Protein AF-A0A103EAW5-F1 (afdb_monomer_lite)

pLDDT: mean 71.02, std 15.76, range [35.91, 89.06]

Radius of gyration: 14.24 Å; chains: 1; bounding box: 38×32×38 Å

Foldseek 3Di:
DPCPDPLLVVLLVLLLVLCVVQQDQPCPPDDPDRFRQGPCPVVSLVVSQVVNCVSLVHRDDSPQQPDDPGDRDSVRNSVSNSVSSCVVSVVPPD

Secondary structure (DSSP, 8-state):
------HHHHHHHHHHHHHHHH------SSSS---------HHHHHHHHHHHHHHHTSPPPHHHHSPTT--SSHHHHHHHHHHHHHHHHT----

Structure (mmCIF, N/CA/C/O backbone):
data_AF-A0A103EAW5-F1
#
_entry.id   AF-A0A103EAW5-F1
#
loop_
_atom_site.group_PDB
_atom_site.id
_atom_site.type_symbol
_atom_site.label_atom_id
_atom_site.label_alt_id
_atom_site.label_comp_id
_atom_site.label_asym_id
_atom_site.label_entity_id
_atom_site.label_seq_id
_atom_site.pdbx_PDB_ins_code
_atom_site.Cartn_x
_atom_site.Cartn_y
_atom_site.Cartn_z
_atom_site.occupancy
_atom_site.B_iso_or_equiv
_atom_site.auth_seq_id
_atom_site.auth_comp_id
_atom_site.auth_asym_id
_atom_site.auth_atom_id
_atom_site.pdbx_PDB_model_num
ATOM 1 N N . MET A 1 1 ? -1.487 -22.010 18.677 1.00 39.66 1 MET A N 1
ATOM 2 C CA . MET A 1 1 ? -0.498 -21.202 17.942 1.00 39.66 1 MET A CA 1
ATOM 3 C C . MET A 1 1 ? -1.337 -20.272 17.095 1.00 39.66 1 MET A C 1
ATOM 5 O O . MET A 1 1 ? -1.771 -20.662 16.023 1.00 39.66 1 MET A O 1
ATOM 9 N N . GLU A 1 2 ? -1.769 -19.160 17.685 1.00 47.19 2 GLU A N 1
ATOM 10 C CA . GLU A 1 2 ? -2.500 -18.113 16.964 1.00 47.19 2 GLU A CA 1
ATOM 11 C C . GLU A 1 2 ? -1.446 -17.124 16.479 1.00 47.19 2 GLU A C 1
ATOM 13 O O . GLU A 1 2 ? -1.199 -16.092 17.092 1.00 47.19 2 GLU A O 1
ATOM 18 N N . ASP A 1 3 ? -0.745 -17.512 15.418 1.00 45.31 3 ASP A N 1
ATOM 19 C CA . ASP A 1 3 ? 0.182 -16.644 14.700 1.00 45.31 3 ASP A CA 1
ATOM 20 C C . ASP A 1 3 ? -0.632 -15.707 13.800 1.00 45.31 3 ASP A C 1
ATOM 22 O O . ASP A 1 3 ? -0.616 -15.798 12.575 1.00 45.31 3 ASP A O 1
ATOM 26 N N . SER A 1 4 ? -1.398 -14.809 14.419 1.00 56.09 4 SER A N 1
ATOM 27 C CA . SER A 1 4 ? -1.918 -13.637 13.721 1.00 56.09 4 SER A CA 1
ATOM 28 C C . SER A 1 4 ? -0.734 -12.702 13.495 1.00 56.09 4 SER A C 1
ATOM 30 O O . SER A 1 4 ? -0.381 -11.917 14.375 1.00 56.09 4 SER A O 1
ATOM 32 N N . GLN A 1 5 ? -0.065 -12.837 12.347 1.00 60.91 5 GLN A N 1
ATOM 33 C CA . GLN A 1 5 ? 1.032 -11.949 11.967 1.00 60.91 5 GLN A CA 1
ATOM 34 C C . GLN A 1 5 ? 0.569 -10.481 12.050 1.00 60.91 5 GLN A C 1
ATOM 36 O O . GLN A 1 5 ? -0.539 -10.171 11.593 1.00 60.91 5 GLN A O 1
ATOM 41 N N . PRO A 1 6 ? 1.378 -9.564 12.617 1.00 80.81 6 PRO A N 1
ATOM 42 C CA . PRO A 1 6 ? 1.033 -8.148 12.690 1.00 80.81 6 PRO A CA 1
ATOM 43 C C . PRO A 1 6 ? 0.697 -7.604 11.298 1.00 80.81 6 PRO A C 1
ATOM 45 O O . PRO A 1 6 ? 1.352 -7.957 10.318 1.00 80.81 6 PRO A O 1
ATOM 48 N N . ILE A 1 7 ? -0.308 -6.726 11.219 1.00 82.69 7 ILE A N 1
ATOM 49 C CA . ILE A 1 7 ? -0.788 -6.107 9.967 1.00 82.69 7 ILE A CA 1
ATOM 50 C C . ILE A 1 7 ? 0.379 -5.540 9.143 1.00 82.69 7 ILE A C 1
ATOM 52 O O . ILE A 1 7 ? 0.422 -5.719 7.932 1.00 82.69 7 ILE A O 1
ATOM 56 N N . THR A 1 8 ? 1.378 -4.960 9.809 1.00 84.81 8 THR A N 1
ATOM 57 C CA . THR A 1 8 ? 2.623 -4.482 9.197 1.00 84.81 8 THR A CA 1
ATOM 58 C C . THR A 1 8 ? 3.336 -5.556 8.374 1.00 84.81 8 THR A C 1
ATOM 60 O O . THR A 1 8 ? 3.664 -5.308 7.222 1.00 84.81 8 THR A O 1
ATOM 63 N N . GLN A 1 9 ? 3.518 -6.771 8.904 1.00 86.06 9 GLN A N 1
ATOM 64 C CA . GLN A 1 9 ? 4.180 -7.854 8.164 1.00 86.06 9 GLN A CA 1
ATOM 65 C C . GLN A 1 9 ? 3.361 -8.323 6.959 1.00 86.06 9 GLN A C 1
ATOM 67 O O . GLN A 1 9 ? 3.936 -8.724 5.950 1.00 86.06 9 GLN A O 1
ATOM 72 N N . GLN A 1 10 ? 2.030 -8.286 7.055 1.00 86.38 10 GLN A N 1
ATOM 73 C CA . GLN A 1 10 ? 1.157 -8.645 5.936 1.00 86.38 10 GLN A CA 1
ATOM 74 C C . GL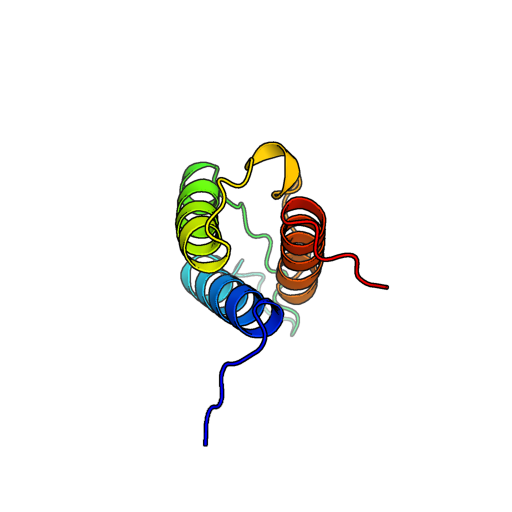N A 1 10 ? 1.271 -7.611 4.808 1.00 86.38 10 GLN A C 1
ATOM 76 O O . GLN A 1 10 ? 1.435 -7.983 3.648 1.00 86.38 10 GLN A O 1
ATOM 81 N N . ILE A 1 11 ? 1.271 -6.322 5.162 1.00 86.62 11 ILE A N 1
ATOM 82 C CA . ILE A 1 11 ? 1.488 -5.215 4.224 1.00 86.62 11 ILE A CA 1
ATOM 83 C C . ILE A 1 11 ? 2.861 -5.351 3.554 1.00 86.62 11 ILE A C 1
ATOM 85 O O . ILE A 1 11 ? 2.946 -5.361 2.328 1.00 86.62 11 ILE A O 1
ATOM 89 N N . GLU A 1 12 ? 3.932 -5.521 4.334 1.00 89.06 12 GLU A N 1
ATOM 90 C CA . GLU A 1 12 ? 5.295 -5.666 3.808 1.00 89.06 12 GLU A CA 1
ATOM 91 C C . GLU A 1 12 ? 5.430 -6.862 2.858 1.00 89.06 12 GLU A C 1
ATOM 93 O O . GLU A 1 12 ? 6.080 -6.751 1.817 1.00 89.06 12 GLU A O 1
ATOM 98 N N . ALA A 1 13 ? 4.790 -7.992 3.177 1.00 87.56 13 ALA A N 1
ATOM 99 C CA . ALA A 1 13 ? 4.792 -9.177 2.326 1.00 87.56 13 ALA A CA 1
ATOM 100 C C . ALA A 1 13 ? 4.095 -8.921 0.980 1.00 87.56 13 ALA A C 1
ATOM 102 O O . ALA A 1 13 ? 4.658 -9.255 -0.064 1.00 87.56 13 ALA A O 1
ATOM 103 N N . VAL A 1 14 ? 2.918 -8.283 0.988 1.00 87.56 14 VAL A N 1
ATOM 104 C CA . VAL A 1 14 ? 2.189 -7.930 -0.244 1.00 87.56 14 VAL A CA 1
ATOM 105 C C . VAL A 1 14 ? 2.981 -6.941 -1.090 1.00 87.56 14 VAL A C 1
ATOM 107 O O . VAL A 1 14 ? 3.132 -7.154 -2.290 1.00 87.56 14 VAL A O 1
ATOM 110 N N . LEU A 1 15 ? 3.545 -5.899 -0.477 1.00 86.00 15 LEU A N 1
ATOM 111 C CA . LEU A 1 15 ? 4.367 -4.910 -1.177 1.00 86.00 15 LEU A CA 1
ATOM 112 C C . LEU A 1 15 ? 5.633 -5.539 -1.766 1.00 86.00 15 LEU A C 1
ATOM 114 O O . LEU A 1 15 ? 6.022 -5.226 -2.890 1.00 86.00 15 LEU A O 1
ATOM 118 N N . SER A 1 16 ? 6.263 -6.446 -1.020 1.00 86.00 16 SER A N 1
ATOM 119 C CA . SER A 1 16 ? 7.447 -7.172 -1.467 1.00 86.00 16 SER A CA 1
ATOM 120 C C . SER A 1 16 ? 7.151 -8.061 -2.670 1.00 86.00 16 SER A C 1
ATOM 122 O O . SER A 1 16 ? 7.928 -8.044 -3.626 1.00 86.00 16 SER A O 1
ATOM 124 N N . GLN A 1 17 ? 6.043 -8.806 -2.631 1.00 83.88 17 GLN A N 1
ATOM 125 C CA . GLN A 1 17 ? 5.614 -9.664 -3.734 1.00 83.88 17 GLN A CA 1
ATOM 126 C C . GLN A 1 17 ? 5.230 -8.831 -4.954 1.00 83.88 17 GLN A C 1
ATOM 128 O O . GLN A 1 17 ? 5.691 -9.099 -6.055 1.00 83.88 17 GLN A O 1
ATOM 133 N N . PHE A 1 18 ? 4.449 -7.772 -4.749 1.00 82.06 18 PHE A N 1
ATOM 134 C CA . PHE A 1 18 ? 4.048 -6.870 -5.818 1.00 82.06 18 PHE A CA 1
ATOM 135 C C . PHE A 1 18 ? 5.258 -6.242 -6.520 1.00 82.06 18 PHE A C 1
ATOM 137 O O . PHE A 1 18 ? 5.280 -6.175 -7.747 1.00 82.06 18 PHE A O 1
ATOM 144 N N . TRP A 1 19 ? 6.277 -5.823 -5.763 1.00 79.06 19 TRP A N 1
ATOM 145 C CA . TRP A 1 19 ? 7.526 -5.340 -6.344 1.00 79.06 19 TRP A CA 1
ATOM 146 C C . TRP A 1 19 ? 8.230 -6.421 -7.164 1.00 79.06 19 TRP A C 1
ATOM 148 O O . TRP A 1 19 ? 8.714 -6.124 -8.243 1.00 79.06 19 TRP A O 1
ATOM 158 N N . ASP A 1 20 ? 8.284 -7.660 -6.681 1.00 78.00 20 ASP A N 1
ATOM 159 C CA . ASP A 1 20 ? 8.912 -8.772 -7.408 1.00 78.00 20 ASP A CA 1
ATOM 160 C C . ASP A 1 20 ? 8.210 -9.059 -8.748 1.00 78.00 20 ASP A C 1
ATOM 162 O O . ASP A 1 20 ? 8.869 -9.246 -9.767 1.00 78.00 20 ASP A O 1
ATOM 166 N N . ASP A 1 21 ? 6.875 -9.008 -8.759 1.00 77.25 21 ASP A N 1
ATOM 167 C CA . ASP A 1 21 ? 6.049 -9.238 -9.950 1.00 77.25 21 ASP A CA 1
ATOM 168 C C . ASP A 1 21 ? 6.055 -8.063 -10.947 1.00 77.25 21 ASP A C 1
ATOM 170 O O . ASP A 1 21 ? 5.899 -8.275 -12.150 1.00 77.25 21 ASP A O 1
ATOM 174 N N . ASN A 1 22 ? 6.200 -6.819 -10.470 1.00 72.69 22 ASN A N 1
ATOM 175 C CA . ASN A 1 22 ? 6.006 -5.614 -11.293 1.00 72.69 22 ASN A CA 1
ATOM 176 C C . ASN A 1 22 ? 7.289 -4.820 -11.564 1.00 72.69 22 ASN A C 1
ATOM 178 O O . ASN A 1 22 ? 7.309 -4.000 -12.486 1.00 72.69 22 ASN A O 1
ATOM 182 N N . ALA A 1 23 ? 8.355 -5.010 -10.785 1.00 66.94 23 ALA A N 1
ATOM 183 C CA . ALA A 1 23 ? 9.612 -4.319 -11.030 1.00 66.94 23 ALA A CA 1
ATOM 184 C C . ALA A 1 23 ? 10.271 -4.903 -12.280 1.00 66.94 23 ALA A C 1
ATOM 186 O O . ALA A 1 23 ? 10.755 -6.033 -12.296 1.00 66.94 23 ALA A O 1
ATOM 187 N N . ILE A 1 24 ? 10.310 -4.104 -13.343 1.00 59.69 24 ILE A N 1
ATOM 188 C CA . ILE A 1 24 ? 11.049 -4.457 -14.549 1.00 59.69 24 ILE A CA 1
ATOM 189 C C . ILE A 1 24 ? 12.542 -4.292 -14.230 1.00 59.69 24 ILE A C 1
ATOM 191 O O . ILE A 1 24 ? 12.954 -3.187 -13.865 1.00 59.69 24 ILE A O 1
ATOM 195 N N . PRO A 1 25 ? 13.373 -5.342 -14.363 1.00 53.66 25 PRO A N 1
ATOM 196 C CA . PRO A 1 25 ? 14.813 -5.183 -14.257 1.00 53.66 25 PRO A CA 1
ATOM 197 C C . PRO A 1 25 ? 15.270 -4.276 -15.401 1.00 53.66 25 PRO A C 1
ATOM 199 O O . PRO A 1 25 ? 15.141 -4.620 -16.578 1.00 53.66 25 PRO A O 1
ATOM 202 N N . VAL A 1 26 ? 15.776 -3.091 -15.070 1.00 51.53 26 VAL A N 1
ATOM 203 C CA . VAL A 1 26 ? 16.442 -2.245 -16.056 1.00 51.53 26 VAL A CA 1
ATOM 204 C C . VAL A 1 26 ? 17.782 -2.915 -16.337 1.00 51.53 26 VAL A C 1
ATOM 206 O O . VAL A 1 26 ? 18.660 -2.934 -15.477 1.00 51.53 26 VAL A O 1
ATOM 209 N N . ASP A 1 27 ? 17.905 -3.534 -17.512 1.00 43.97 27 ASP A N 1
ATOM 210 C CA . ASP A 1 27 ? 19.121 -4.199 -17.986 1.00 43.97 27 ASP A CA 1
ATOM 211 C C . ASP A 1 27 ? 20.214 -3.139 -18.221 1.00 43.97 27 ASP A C 1
ATOM 213 O O . ASP A 1 27 ? 20.443 -2.647 -19.327 1.00 43.97 27 ASP A O 1
ATOM 217 N N . SER A 1 28 ? 20.838 -2.698 -17.133 1.00 42.22 28 SER A N 1
ATOM 218 C CA . SER A 1 28 ? 22.028 -1.863 -17.152 1.00 42.22 28 SER A CA 1
ATOM 219 C C . SER A 1 28 ? 23.209 -2.815 -17.149 1.00 42.22 28 SER A C 1
ATOM 221 O O . SER A 1 28 ? 23.610 -3.340 -16.115 1.00 42.22 28 SER A O 1
ATOM 223 N N . SER A 1 29 ? 23.707 -3.097 -18.346 1.00 43.28 29 SER A N 1
ATOM 224 C CA . SER A 1 29 ? 24.904 -3.889 -18.615 1.00 43.28 29 SER A CA 1
ATOM 225 C C . SER A 1 29 ? 25.972 -3.780 -17.515 1.00 43.28 29 SER A C 1
ATOM 227 O O . SER A 1 29 ? 26.587 -2.732 -17.355 1.00 43.28 29 SER A O 1
ATOM 229 N N . ALA A 1 30 ? 26.214 -4.911 -16.846 1.00 49.47 30 ALA A N 1
ATOM 230 C CA . ALA A 1 30 ? 27.430 -5.256 -16.112 1.00 49.47 30 ALA A CA 1
ATOM 231 C C . ALA A 1 30 ? 27.925 -4.245 -15.057 1.00 49.47 30 ALA A C 1
ATOM 233 O O . ALA A 1 30 ? 28.980 -3.654 -15.243 1.00 49.47 30 ALA A O 1
ATOM 234 N N . ASP A 1 31 ? 27.223 -4.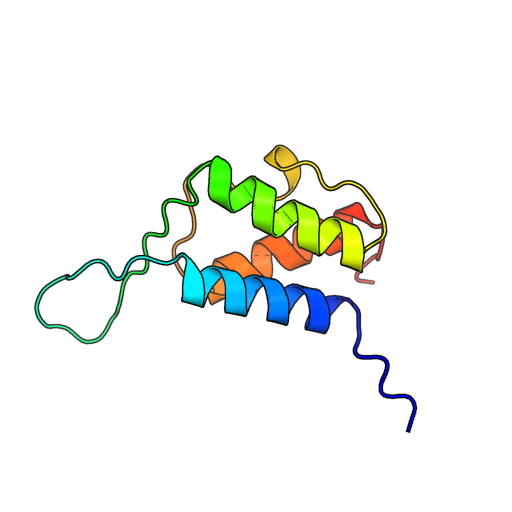119 -13.930 1.00 44.66 31 ASP A N 1
ATOM 235 C CA . ASP A 1 31 ? 27.838 -3.952 -12.601 1.00 44.66 31 ASP A CA 1
ATOM 236 C C . ASP A 1 31 ? 26.770 -4.228 -11.522 1.00 44.66 31 ASP A C 1
ATOM 238 O O . ASP A 1 31 ? 25.580 -4.024 -11.753 1.00 44.66 31 ASP A O 1
ATOM 242 N N . GLU A 1 32 ? 27.165 -4.782 -10.379 1.00 47.50 32 GLU A N 1
ATOM 243 C CA . GLU A 1 32 ? 26.320 -5.491 -9.399 1.00 47.50 32 GLU A CA 1
ATOM 244 C C . GLU A 1 32 ? 25.373 -4.604 -8.557 1.00 47.50 32 GLU A C 1
ATOM 246 O O . GLU A 1 32 ? 25.285 -4.732 -7.336 1.00 47.50 32 GLU A O 1
ATOM 251 N N . THR A 1 33 ? 24.599 -3.706 -9.159 1.00 41.88 33 THR A N 1
ATOM 252 C CA . THR A 1 33 ? 23.515 -3.013 -8.447 1.00 41.88 33 THR A CA 1
ATOM 253 C C . THR A 1 33 ? 22.340 -2.804 -9.389 1.00 41.88 33 THR A C 1
ATOM 255 O O . THR A 1 33 ? 22.343 -1.915 -10.232 1.00 41.88 33 THR A O 1
ATOM 258 N N . LEU A 1 34 ? 21.330 -3.668 -9.263 1.00 46.56 34 LEU A N 1
ATOM 259 C CA . LEU A 1 34 ? 20.067 -3.523 -9.980 1.00 46.56 34 LEU A CA 1
ATOM 260 C C . LEU A 1 34 ? 19.358 -2.267 -9.447 1.00 46.56 34 LEU A C 1
ATOM 262 O O . LEU A 1 34 ? 18.705 -2.311 -8.406 1.00 46.56 34 LEU A O 1
ATOM 266 N N . GLU A 1 35 ? 19.522 -1.137 -10.136 1.00 43.69 35 GLU A N 1
ATOM 267 C CA . GLU A 1 35 ? 18.691 0.052 -9.935 1.00 43.69 35 GLU A CA 1
ATOM 268 C C . GLU A 1 35 ? 17.288 -0.255 -10.467 1.00 43.69 35 GLU A C 1
ATOM 270 O O . GLU A 1 35 ? 16.997 -0.180 -11.663 1.00 43.69 35 GLU A O 1
ATOM 275 N N . TYR A 1 36 ? 16.409 -0.662 -9.557 1.00 51.00 36 TYR A N 1
ATOM 276 C CA . TYR A 1 36 ? 15.002 -0.889 -9.841 1.00 51.00 36 TYR A CA 1
ATOM 277 C C . TYR A 1 36 ? 14.282 0.458 -9.936 1.00 51.00 36 TYR A C 1
ATOM 279 O O . TYR A 1 36 ? 13.627 0.903 -8.997 1.00 51.00 36 TYR A O 1
ATOM 287 N N . MET A 1 37 ? 14.369 1.110 -11.093 1.00 48.84 37 MET A N 1
ATOM 288 C CA . MET A 1 37 ? 13.436 2.180 -11.427 1.00 48.84 37 MET A CA 1
ATOM 289 C C . MET A 1 37 ? 12.094 1.511 -11.736 1.00 48.84 37 MET A C 1
ATOM 291 O O . MET A 1 37 ? 11.849 1.113 -12.869 1.00 48.84 37 MET A O 1
ATOM 295 N N . ALA A 1 38 ? 11.243 1.308 -10.731 1.00 52.28 38 ALA A N 1
ATOM 296 C CA . ALA A 1 38 ? 9.883 0.841 -10.972 1.00 52.28 38 ALA A CA 1
ATOM 297 C C . ALA A 1 38 ? 9.037 2.049 -11.412 1.00 52.28 38 ALA A C 1
ATOM 299 O O . ALA A 1 38 ? 8.666 2.866 -10.558 1.00 52.28 38 ALA A O 1
ATOM 300 N N . PRO A 1 39 ? 8.690 2.211 -12.708 1.00 50.69 39 PRO A N 1
ATOM 301 C CA . PRO A 1 39 ? 7.497 2.959 -13.033 1.00 50.69 39 PRO A CA 1
ATOM 302 C C . PRO A 1 39 ? 6.349 2.147 -12.441 1.00 50.69 39 PRO A C 1
ATOM 304 O O . PRO A 1 39 ? 5.903 1.155 -13.009 1.00 50.69 39 PRO A O 1
ATOM 307 N N . LEU A 1 40 ? 5.905 2.532 -11.248 1.00 56.59 40 LEU A N 1
ATOM 308 C CA . LEU A 1 40 ? 4.599 2.129 -10.757 1.00 56.59 40 LEU A CA 1
ATOM 309 C C . LEU A 1 40 ? 3.595 2.791 -11.688 1.00 56.59 40 LEU A C 1
ATOM 311 O O . LEU A 1 40 ? 3.134 3.909 -11.439 1.00 56.59 40 LEU A O 1
ATOM 315 N N . ASP A 1 41 ? 3.349 2.147 -12.824 1.00 58.03 41 ASP A N 1
ATOM 316 C CA . ASP A 1 41 ? 2.325 2.568 -13.752 1.00 58.03 41 ASP A CA 1
ATOM 317 C C . ASP A 1 41 ? 1.031 2.704 -12.950 1.00 58.03 41 ASP A C 1
ATOM 319 O O . ASP A 1 41 ? 0.746 1.923 -12.035 1.00 58.03 41 ASP A O 1
ATOM 323 N N . SER A 1 42 ? 0.260 3.754 -13.232 1.00 52.84 42 SER A N 1
ATOM 324 C CA . SER A 1 42 ? -0.893 4.117 -12.394 1.00 52.84 42 SER A CA 1
ATOM 325 C C . SER A 1 42 ? -1.931 2.991 -12.288 1.00 52.84 42 SER A C 1
ATOM 327 O O . SER A 1 42 ? -2.760 3.018 -11.388 1.00 52.84 42 SER A O 1
ATOM 329 N N . MET A 1 43 ? -1.867 2.001 -13.183 1.00 54.47 43 MET A N 1
ATOM 330 C CA . MET A 1 43 ? -2.676 0.787 -13.162 1.00 54.47 43 MET A CA 1
ATOM 331 C C . MET A 1 43 ? -2.207 -0.206 -12.081 1.00 54.47 43 MET A C 1
ATOM 333 O O . MET A 1 43 ? -3.009 -0.591 -11.234 1.00 54.47 43 MET A O 1
ATOM 337 N N . SER A 1 44 ? -0.908 -0.519 -12.022 1.00 67.38 44 SER A N 1
ATOM 338 C CA . SER A 1 44 ? -0.314 -1.431 -11.029 1.00 67.38 44 SER A CA 1
ATOM 339 C C . SER A 1 44 ? -0.429 -0.881 -9.602 1.00 67.38 44 SER A C 1
ATOM 341 O O . SER A 1 44 ? -0.650 -1.620 -8.645 1.00 67.38 44 SER A O 1
ATOM 343 N N . ALA A 1 45 ? -0.327 0.444 -9.453 1.00 69.31 45 ALA A N 1
ATOM 344 C CA . ALA A 1 45 ? -0.498 1.122 -8.170 1.00 69.31 45 ALA A CA 1
ATOM 345 C C . ALA A 1 45 ? -1.906 0.926 -7.575 1.00 69.31 45 ALA A C 1
ATOM 347 O O . ALA A 1 45 ? -2.048 0.820 -6.362 1.00 69.31 45 ALA A O 1
ATOM 348 N N . VAL A 1 46 ? -2.948 0.854 -8.407 1.00 72.56 46 VAL A N 1
ATOM 349 C CA . VAL A 1 46 ? -4.330 0.638 -7.946 1.00 72.56 46 VAL A CA 1
ATOM 350 C C . VAL A 1 46 ? -4.546 -0.810 -7.498 1.00 72.56 46 VAL A C 1
ATOM 352 O O . VAL A 1 46 ? -5.225 -1.049 -6.500 1.00 72.56 46 VAL A O 1
ATOM 355 N N . GLU A 1 47 ? -3.938 -1.777 -8.188 1.00 77.38 47 GLU A N 1
ATOM 356 C CA . GLU A 1 47 ? -4.058 -3.200 -7.845 1.00 77.38 47 GLU A CA 1
ATOM 357 C C . GLU A 1 47 ? -3.434 -3.523 -6.484 1.00 77.38 47 GLU A C 1
ATOM 359 O O . GLU A 1 47 ? -4.044 -4.222 -5.674 1.00 77.38 47 GLU A O 1
ATOM 364 N N . VAL A 1 48 ? -2.248 -2.977 -6.189 1.00 82.31 48 VAL A N 1
ATOM 365 C CA . VAL A 1 48 ? -1.622 -3.189 -4.876 1.00 82.31 48 VAL A CA 1
ATOM 366 C C . VAL A 1 48 ? -2.420 -2.527 -3.757 1.00 82.31 48 VAL A C 1
ATOM 368 O O . VAL A 1 48 ? -2.597 -3.131 -2.705 1.00 82.31 48 VAL A O 1
ATOM 371 N N . LEU A 1 49 ? -2.966 -1.329 -3.986 1.00 82.75 49 LEU A N 1
ATOM 372 C CA . LEU A 1 49 ? -3.802 -0.648 -2.995 1.00 82.75 49 LEU A CA 1
ATOM 373 C C . LEU A 1 49 ? -5.079 -1.427 -2.703 1.00 82.75 49 LEU A C 1
ATOM 375 O O . LEU A 1 49 ? -5.429 -1.563 -1.542 1.00 82.75 49 LEU A O 1
ATOM 379 N N . THR A 1 50 ? -5.701 -2.024 -3.721 1.00 84.31 50 THR A N 1
ATOM 380 C CA . THR A 1 50 ? -6.893 -2.864 -3.529 1.00 84.31 50 THR A CA 1
ATOM 381 C C . THR A 1 50 ? -6.608 -4.031 -2.575 1.00 84.31 50 THR A C 1
ATOM 383 O O . THR A 1 50 ? -7.387 -4.277 -1.660 1.00 84.31 50 THR A O 1
ATOM 386 N N . HIS A 1 51 ? -5.463 -4.708 -2.715 1.00 85.75 51 HIS A N 1
ATOM 387 C CA . HIS A 1 51 ? -5.073 -5.765 -1.771 1.00 85.75 51 HIS A CA 1
ATOM 388 C C . HIS A 1 51 ? -4.779 -5.228 -0.364 1.00 85.75 51 HIS A C 1
ATOM 390 O O . HIS A 1 51 ? -5.080 -5.882 0.636 1.00 85.75 51 HIS A O 1
ATOM 396 N N . LEU A 1 52 ? -4.173 -4.043 -0.265 1.00 85.12 52 LEU A N 1
ATOM 397 C CA . LEU A 1 52 ? -3.918 -3.412 1.028 1.00 85.12 52 LEU A CA 1
ATOM 398 C C . LEU A 1 52 ? -5.228 -3.012 1.715 1.00 85.12 52 LEU A C 1
ATOM 400 O O . LEU A 1 52 ? -5.339 -3.218 2.922 1.00 85.12 52 LEU A O 1
ATOM 404 N N . ASP A 1 53 ? -6.222 -2.532 0.964 1.00 87.38 53 ASP A N 1
ATOM 405 C CA . ASP A 1 53 ? -7.561 -2.193 1.454 1.00 87.38 53 ASP A CA 1
ATOM 406 C C . ASP A 1 53 ? -8.251 -3.401 2.087 1.00 87.38 53 ASP A C 1
ATOM 408 O O . ASP A 1 53 ? -8.879 -3.276 3.141 1.00 87.38 53 ASP A O 1
ATOM 412 N N . GLU A 1 54 ? -8.098 -4.586 1.490 1.00 86.69 54 GLU A N 1
ATOM 413 C CA . GLU A 1 54 ? -8.615 -5.842 2.041 1.00 86.69 54 GLU A CA 1
ATOM 414 C C . GLU A 1 54 ? -7.928 -6.223 3.360 1.00 86.69 54 GLU A C 1
ATOM 416 O O . GLU A 1 54 ? -8.593 -6.695 4.285 1.00 86.69 54 GLU A O 1
ATOM 421 N N . ILE A 1 55 ? -6.617 -5.978 3.479 1.00 85.19 55 ILE A N 1
ATOM 422 C CA . ILE A 1 55 ? -5.852 -6.249 4.707 1.00 85.19 55 ILE A CA 1
ATOM 423 C C . ILE A 1 55 ? -6.259 -5.289 5.826 1.00 85.19 55 ILE A C 1
ATOM 425 O O . ILE A 1 55 ? -6.435 -5.707 6.973 1.00 85.19 55 ILE A O 1
ATOM 429 N N . VAL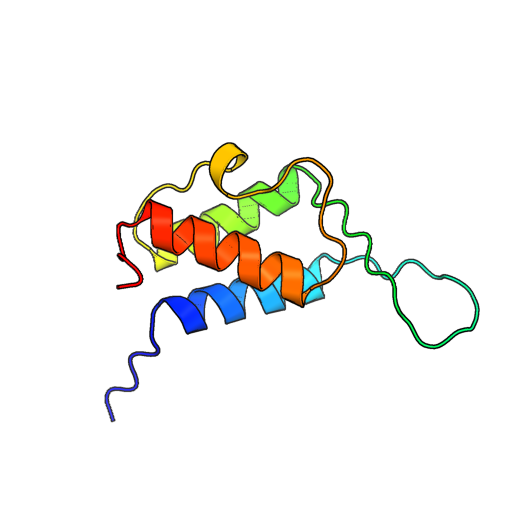 A 1 56 ? -6.382 -3.996 5.518 1.00 84.56 56 VAL A N 1
ATOM 430 C CA . VAL A 1 56 ? -6.649 -2.968 6.534 1.00 84.56 56 VAL A CA 1
ATOM 431 C C . VAL A 1 56 ? -8.136 -2.704 6.769 1.00 84.56 56 VAL A C 1
ATOM 433 O O . VAL A 1 56 ? -8.496 -2.029 7.738 1.00 84.56 56 VAL A O 1
ATOM 436 N N . GLY A 1 57 ? -9.005 -3.226 5.903 1.00 83.31 57 GLY A N 1
ATOM 437 C CA . GLY A 1 57 ? -10.452 -3.025 5.946 1.00 83.31 57 GLY A CA 1
ATOM 438 C C . GLY A 1 57 ? -10.882 -1.569 5.731 1.00 83.31 57 GLY A C 1
ATOM 439 O O . GLY A 1 57 ? -11.939 -1.168 6.224 1.00 83.31 57 GLY A O 1
ATOM 440 N N . LYS A 1 58 ? -10.054 -0.757 5.063 1.00 83.38 58 LYS A N 1
ATOM 441 C CA . LYS A 1 58 ? -10.286 0.669 4.782 1.00 83.38 58 LYS A CA 1
ATOM 442 C C . LYS A 1 58 ? -9.775 1.000 3.386 1.00 83.38 58 LYS A C 1
ATOM 444 O O . LYS A 1 58 ? -8.745 0.479 2.993 1.00 83.38 58 LYS A O 1
ATOM 449 N N . GLU A 1 59 ? -10.472 1.897 2.699 1.00 81.38 59 GLU A N 1
ATOM 450 C CA . GLU A 1 59 ? -10.077 2.385 1.375 1.00 81.38 59 GLU A CA 1
ATOM 451 C C . GLU A 1 59 ? -8.856 3.313 1.486 1.00 81.38 59 GLU A C 1
ATOM 453 O O . GLU A 1 59 ? -8.906 4.329 2.187 1.00 81.38 59 GLU A O 1
ATOM 458 N N . LEU A 1 60 ? -7.760 2.961 0.817 1.00 82.56 60 LEU A N 1
ATOM 459 C CA . LEU A 1 60 ? -6.521 3.727 0.783 1.00 82.56 60 LEU A CA 1
ATOM 460 C C . LEU A 1 60 ? -6.487 4.642 -0.442 1.00 82.56 60 LEU A C 1
ATOM 462 O O . LEU A 1 60 ? -6.586 4.214 -1.590 1.00 82.56 60 LEU A O 1
ATOM 466 N N . ASP A 1 61 ? -6.244 5.932 -0.211 1.00 80.38 61 ASP A N 1
ATOM 467 C CA . ASP A 1 61 ? -6.078 6.880 -1.310 1.00 80.38 61 ASP A CA 1
ATOM 468 C C . ASP A 1 61 ? -4.698 6.726 -1.968 1.00 80.38 61 ASP A C 1
ATOM 470 O O . ASP A 1 61 ? -3.655 6.979 -1.352 1.00 80.38 61 ASP A O 1
ATOM 474 N N . ALA A 1 62 ? -4.693 6.372 -3.255 1.00 73.94 62 ALA A N 1
ATOM 475 C CA . ALA A 1 62 ? -3.473 6.190 -4.036 1.00 73.94 62 ALA A CA 1
ATOM 476 C C . ALA A 1 62 ? -2.566 7.424 -4.047 1.00 73.94 62 ALA A C 1
ATOM 478 O O . ALA A 1 62 ? -1.345 7.292 -4.010 1.00 73.94 62 ALA A O 1
ATOM 479 N N . GLY A 1 63 ? -3.145 8.627 -4.075 1.00 71.00 63 GLY A N 1
ATOM 480 C CA . GLY A 1 63 ? -2.390 9.878 -4.065 1.00 71.00 63 GLY A CA 1
ATOM 481 C C . GLY A 1 63 ? -1.742 10.185 -2.714 1.00 71.00 63 GLY A C 1
ATOM 482 O O . GLY A 1 63 ? -0.732 10.890 -2.664 1.00 71.00 63 GLY A O 1
ATOM 483 N N . SER A 1 64 ? -2.304 9.653 -1.630 1.00 73.38 64 SER A N 1
ATOM 484 C CA . SER A 1 64 ? -1.764 9.759 -0.276 1.00 73.38 64 SER A CA 1
ATOM 485 C C . SER A 1 64 ? -0.676 8.712 -0.022 1.00 73.38 64 SER A C 1
ATOM 487 O O . SER A 1 64 ? 0.396 9.033 0.506 1.00 73.38 64 SER A O 1
ATOM 489 N N . VAL A 1 65 ? -0.917 7.475 -0.467 1.00 76.19 65 VAL A N 1
ATOM 490 C CA . VAL A 1 65 ? -0.055 6.318 -0.206 1.00 76.19 65 VAL A CA 1
ATOM 491 C C . VAL A 1 65 ? 1.128 6.244 -1.178 1.00 76.19 65 VAL A C 1
ATOM 493 O O . VAL A 1 65 ? 2.276 6.130 -0.745 1.00 76.19 65 VAL A O 1
ATOM 496 N N . ILE A 1 66 ? 0.903 6.406 -2.482 1.00 76.06 66 ILE A N 1
ATOM 497 C CA . ILE A 1 66 ? 1.949 6.259 -3.501 1.00 76.06 66 ILE A CA 1
ATOM 498 C C . ILE A 1 66 ? 2.642 7.598 -3.767 1.00 76.06 66 ILE A C 1
ATOM 500 O O . ILE A 1 66 ? 2.016 8.635 -4.004 1.00 76.06 66 ILE A O 1
ATOM 504 N N . ARG A 1 67 ? 3.977 7.596 -3.729 1.00 72.12 67 ARG A N 1
ATOM 505 C CA . ARG A 1 67 ? 4.794 8.780 -4.015 1.00 72.12 67 ARG A CA 1
ATOM 506 C C . ARG A 1 67 ? 4.834 9.064 -5.521 1.00 72.12 67 ARG A C 1
ATOM 508 O O . ARG A 1 67 ? 5.182 8.205 -6.326 1.00 72.12 67 ARG A O 1
ATOM 515 N N . LYS A 1 68 ? 4.566 10.318 -5.906 1.00 64.81 68 LYS A N 1
ATOM 516 C CA . LYS A 1 68 ? 4.797 10.802 -7.278 1.00 64.81 68 LYS A CA 1
ATOM 517 C C . LYS A 1 68 ? 6.302 10.908 -7.539 1.00 64.81 68 LYS A C 1
ATOM 519 O O . LYS A 1 68 ? 6.979 11.680 -6.863 1.00 64.81 68 LYS A O 1
ATOM 524 N N . GLY A 1 69 ? 6.799 10.155 -8.519 1.00 64.50 69 GLY A N 1
ATOM 525 C CA . GLY A 1 69 ? 8.222 10.102 -8.883 1.00 64.50 69 GLY A CA 1
ATOM 526 C C . GLY A 1 69 ? 8.849 8.709 -8.807 1.00 64.50 69 GLY A C 1
ATOM 527 O O . GLY A 1 69 ? 10.008 8.573 -9.176 1.00 64.50 69 GLY A O 1
ATOM 528 N N . GLY A 1 70 ? 8.091 7.694 -8.380 1.00 69.56 70 GLY A N 1
ATOM 529 C CA . GLY A 1 70 ? 8.606 6.336 -8.214 1.00 69.56 70 GLY A CA 1
ATOM 530 C C . GLY A 1 70 ? 9.420 6.176 -6.931 1.00 69.56 70 GLY A C 1
ATOM 531 O O . GLY A 1 70 ? 9.381 7.032 -6.040 1.00 69.56 70 GLY A O 1
ATOM 532 N N . TYR A 1 71 ? 10.122 5.052 -6.848 1.00 76.31 71 TYR A N 1
ATOM 533 C CA . TYR A 1 71 ? 10.943 4.655 -5.710 1.00 76.31 71 TYR A CA 1
ATOM 534 C C . TYR A 1 71 ? 12.315 4.214 -6.217 1.00 76.31 71 TYR A C 1
ATOM 536 O O . TYR A 1 71 ? 12.411 3.623 -7.291 1.00 76.31 71 TYR A O 1
ATOM 544 N N . ASP A 1 72 ? 13.347 4.514 -5.437 1.00 71.31 72 ASP A N 1
ATOM 545 C CA . ASP A 1 72 ? 14.746 4.202 -5.724 1.00 71.31 72 ASP A CA 1
ATOM 546 C C . ASP A 1 72 ? 15.047 2.707 -5.488 1.00 71.31 72 ASP A C 1
ATOM 548 O O . ASP A 1 72 ? 15.835 2.105 -6.213 1.00 71.31 72 ASP A O 1
ATOM 552 N N . SER A 1 73 ? 14.391 2.094 -4.490 1.00 75.69 73 SER A N 1
ATOM 553 C CA . SER A 1 73 ? 14.612 0.694 -4.096 1.00 75.69 73 SER A CA 1
ATOM 554 C C . SER A 1 73 ? 13.351 0.026 -3.547 1.00 75.69 73 SER A C 1
ATOM 556 O O . SER A 1 73 ? 12.471 0.685 -2.986 1.00 75.69 73 SER A O 1
ATOM 558 N N . LYS A 1 74 ? 13.329 -1.315 -3.587 1.00 81.38 74 LYS A N 1
ATOM 559 C CA . LYS A 1 74 ? 12.288 -2.161 -2.974 1.00 81.38 74 LYS A CA 1
ATOM 560 C C . LYS A 1 74 ? 12.060 -1.829 -1.500 1.00 81.38 74 LYS A C 1
ATOM 562 O O . LYS A 1 74 ? 10.924 -1.673 -1.068 1.00 81.38 74 LYS A O 1
ATOM 567 N N . GLU A 1 75 ? 13.136 -1.693 -0.728 1.00 83.00 75 GLU A N 1
ATOM 568 C CA . GLU A 1 75 ? 13.054 -1.387 0.706 1.00 83.00 75 GLU A CA 1
ATOM 569 C C . GLU A 1 75 ? 12.434 -0.012 0.959 1.00 83.00 75 GLU A C 1
ATOM 571 O O . GLU A 1 75 ? 11.611 0.135 1.862 1.00 83.00 75 GLU A O 1
ATOM 576 N N . GLN A 1 76 ? 12.780 0.982 0.134 1.00 82.00 76 GLN A N 1
ATOM 577 C CA . GLN A 1 76 ? 12.198 2.317 0.221 1.00 82.00 76 GLN A CA 1
ATOM 578 C C . GLN A 1 76 ? 10.703 2.262 -0.100 1.00 82.00 76 GLN A C 1
ATOM 580 O O . GLN A 1 76 ? 9.912 2.805 0.659 1.00 82.00 76 GLN A O 1
ATOM 585 N N . PHE A 1 77 ? 10.305 1.559 -1.165 1.00 82.94 77 PHE A N 1
ATOM 586 C CA . PHE A 1 77 ? 8.896 1.351 -1.507 1.00 82.94 77 PHE A CA 1
ATOM 587 C C . PHE A 1 77 ? 8.112 0.712 -0.362 1.00 82.94 77 PHE A C 1
ATOM 589 O O . PHE A 1 77 ? 7.109 1.272 0.083 1.00 82.94 77 PHE A O 1
ATOM 596 N N . ILE A 1 78 ? 8.597 -0.422 0.147 1.00 87.06 78 ILE A N 1
ATOM 597 C CA . ILE A 1 78 ? 7.944 -1.147 1.235 1.00 87.06 78 ILE A CA 1
ATOM 598 C C . ILE A 1 78 ? 7.826 -0.246 2.468 1.00 87.06 78 ILE A C 1
ATOM 600 O O . ILE A 1 78 ? 6.739 -0.122 3.028 1.00 87.06 78 ILE A O 1
ATOM 604 N N . SER A 1 79 ? 8.909 0.421 2.870 1.00 86.56 79 SER A N 1
ATOM 605 C CA . SER A 1 79 ? 8.936 1.251 4.078 1.00 86.56 79 SER A CA 1
ATOM 606 C C . SER A 1 79 ? 8.018 2.477 3.984 1.00 86.56 79 SER A C 1
ATOM 608 O O . SER A 1 79 ? 7.216 2.707 4.895 1.00 86.56 79 SER A O 1
ATOM 610 N N . ASP A 1 80 ? 8.076 3.238 2.884 1.00 85.38 80 ASP A N 1
ATOM 611 C CA . ASP A 1 80 ? 7.267 4.452 2.697 1.00 85.38 80 ASP A CA 1
ATOM 612 C C . ASP A 1 80 ? 5.773 4.107 2.640 1.00 85.38 80 ASP A C 1
ATOM 614 O O . ASP A 1 80 ? 4.955 4.724 3.328 1.00 85.38 80 ASP A O 1
ATOM 618 N N . VAL A 1 81 ? 5.415 3.095 1.842 1.00 85.56 81 VAL A N 1
ATOM 619 C CA . VAL A 1 81 ? 4.018 2.687 1.658 1.00 85.56 81 VAL A CA 1
ATOM 620 C C . VAL A 1 81 ? 3.462 2.105 2.952 1.00 85.56 81 VAL A C 1
ATOM 622 O O . VAL A 1 81 ? 2.395 2.532 3.387 1.00 85.56 81 VAL A O 1
ATOM 625 N N . THR A 1 82 ? 4.204 1.225 3.629 1.00 88.31 82 THR A N 1
ATOM 626 C CA . THR A 1 82 ? 3.786 0.666 4.926 1.00 88.31 82 THR A CA 1
ATOM 627 C C . THR A 1 82 ? 3.551 1.771 5.950 1.00 88.31 82 THR A C 1
ATOM 629 O O . THR A 1 82 ? 2.504 1.802 6.594 1.00 88.31 82 THR A O 1
ATOM 632 N N . THR A 1 83 ? 4.472 2.732 6.057 1.00 87.44 83 T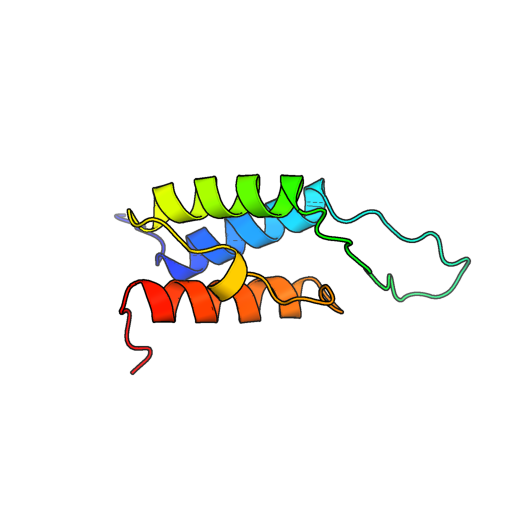HR A N 1
ATOM 633 C CA . THR A 1 83 ? 4.345 3.855 6.998 1.00 87.44 83 THR A CA 1
ATOM 634 C C . THR A 1 83 ? 3.084 4.674 6.726 1.00 87.44 83 THR A C 1
ATOM 636 O O . THR A 1 83 ? 2.339 5.004 7.650 1.00 87.44 83 THR A O 1
ATOM 639 N N . LYS A 1 84 ? 2.804 4.977 5.456 1.00 86.69 84 LYS A N 1
ATOM 640 C CA . LYS A 1 84 ? 1.622 5.750 5.059 1.00 86.69 84 LYS A CA 1
ATOM 641 C C . LYS A 1 84 ? 0.319 4.992 5.278 1.00 86.69 84 LYS A C 1
ATOM 643 O O . LYS A 1 84 ? -0.649 5.593 5.736 1.00 86.69 84 LYS A O 1
ATOM 648 N N . VAL A 1 85 ? 0.296 3.691 5.000 1.00 85.81 85 VAL A N 1
ATOM 649 C CA . VAL A 1 85 ? -0.865 2.830 5.255 1.00 85.81 85 VAL A CA 1
ATOM 650 C C . VAL A 1 85 ? -1.156 2.757 6.754 1.00 85.81 85 VAL A C 1
ATOM 652 O O . VAL A 1 85 ? -2.294 2.985 7.162 1.00 85.81 85 VAL A O 1
ATOM 655 N N . LEU A 1 86 ? -0.135 2.535 7.589 1.00 85.19 86 LEU A N 1
ATOM 656 C CA . LEU A 1 86 ? -0.282 2.513 9.049 1.00 85.19 86 LEU A CA 1
ATOM 657 C C . LEU A 1 86 ? -0.782 3.858 9.600 1.00 85.19 86 LEU A C 1
ATOM 659 O O . LEU A 1 86 ? -1.704 3.892 10.420 1.00 85.19 86 LEU A O 1
ATOM 663 N N . ALA A 1 87 ? -0.233 4.966 9.095 1.00 84.88 87 ALA A N 1
ATOM 664 C CA . ALA A 1 87 ? -0.692 6.308 9.442 1.00 84.88 87 ALA A CA 1
ATOM 665 C C . ALA A 1 87 ? -2.152 6.544 9.019 1.00 84.88 87 ALA A C 1
ATOM 667 O O . ALA A 1 87 ? -2.921 7.149 9.766 1.00 84.88 87 ALA A O 1
ATOM 668 N N . HIS A 1 88 ? -2.558 6.034 7.852 1.00 82.50 88 HIS A N 1
ATOM 669 C CA . HIS A 1 88 ? -3.919 6.174 7.340 1.00 82.50 88 HIS A CA 1
ATOM 670 C C . HIS A 1 88 ? -4.947 5.431 8.202 1.00 82.50 88 HIS A C 1
ATOM 672 O O . HIS A 1 88 ? -6.038 5.937 8.476 1.00 82.50 88 HIS A O 1
ATOM 678 N N . ILE A 1 89 ? -4.605 4.233 8.676 1.00 82.44 89 ILE A N 1
ATOM 679 C CA . ILE A 1 89 ? 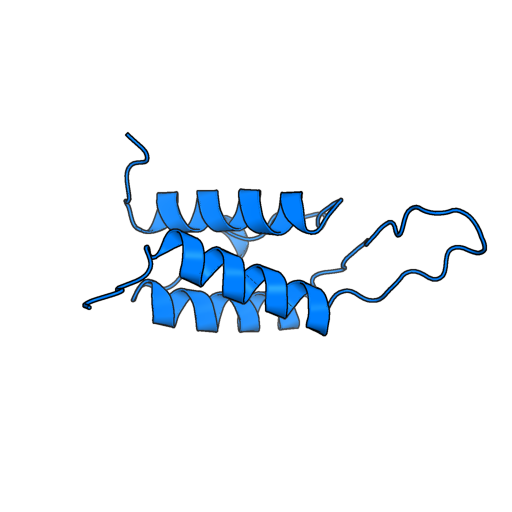-5.538 3.413 9.457 1.00 82.44 89 ILE A CA 1
ATOM 680 C C . ILE A 1 89 ? -5.631 3.869 10.918 1.00 82.44 89 ILE A C 1
ATOM 682 O O . ILE A 1 89 ? -6.522 3.394 11.629 1.00 82.44 89 ILE A O 1
ATOM 686 N N . GLY A 1 90 ? -4.800 4.833 11.333 1.00 73.94 90 GLY A N 1
ATOM 687 C CA . GLY A 1 90 ? -4.740 5.347 12.699 1.0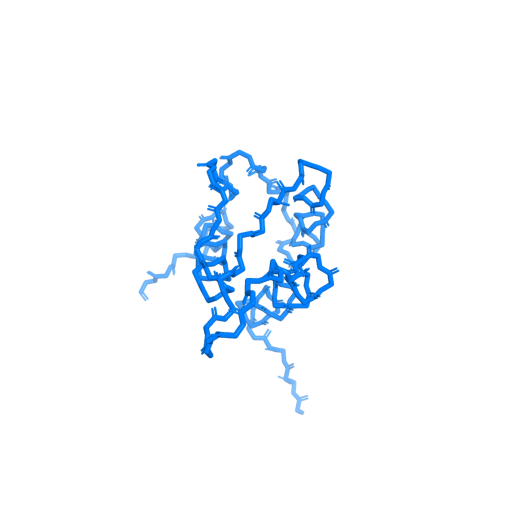0 73.94 90 GLY A CA 1
ATOM 688 C C . GLY A 1 90 ? -4.020 4.401 13.657 1.00 73.94 90 GLY A C 1
ATOM 689 O O . GLY A 1 90 ? -4.218 4.494 14.865 1.00 73.94 90 GLY A O 1
ATOM 690 N N . THR A 1 91 ? -3.200 3.482 13.136 1.00 62.53 91 THR A N 1
ATOM 691 C CA . THR A 1 91 ? -2.218 2.777 13.958 1.00 62.53 91 THR A CA 1
ATOM 692 C C . THR A 1 91 ? -1.133 3.793 14.276 1.00 62.53 91 THR A C 1
ATOM 694 O O . THR A 1 91 ? -0.167 3.952 13.534 1.00 62.53 91 THR A O 1
ATOM 697 N N . GLU A 1 92 ? -1.347 4.553 15.348 1.00 46.50 92 GLU A N 1
ATOM 698 C CA . GLU A 1 92 ? -0.324 5.408 15.933 1.00 46.50 92 GLU A CA 1
ATOM 699 C C . GLU A 1 92 ? 0.883 4.518 16.232 1.00 46.50 92 GLU A C 1
ATOM 701 O O . GLU A 1 92 ? 0.848 3.685 17.140 1.00 46.50 92 GLU A O 1
ATOM 706 N N . VAL A 1 93 ? 1.942 4.659 15.432 1.00 47.53 93 VAL A N 1
ATOM 707 C CA . VAL A 1 93 ? 3.266 4.146 15.781 1.00 47.53 93 VAL A CA 1
ATOM 708 C C . VAL A 1 93 ? 3.720 5.003 16.962 1.00 47.53 93 VAL A C 1
ATOM 710 O O . VAL A 1 93 ? 4.311 6.065 16.779 1.00 47.53 93 VAL A O 1
ATOM 713 N N . THR A 1 94 ? 3.281 4.610 18.157 1.00 35.91 94 THR A N 1
ATOM 714 C CA . THR A 1 94 ? 3.640 5.241 19.430 1.00 35.91 94 THR A CA 1
ATOM 715 C C . THR A 1 94 ? 4.972 4.692 19.906 1.00 35.91 94 THR A C 1
ATOM 717 O O . THR A 1 94 ? 5.155 3.456 19.816 1.00 35.91 94 THR A O 1
#

Sequence (94 aa):
MEDSQPITQQIEAVLSQFWDDNAIPVDSSADETLEYMAPLDSMSAVEVLTHLDEIVGKELDAGSVIRKGGYDSKEQFISDVTTKVLAHIGTEVT